Protein AF-A0A959UQB5-F1 (afdb_monomer)

Solvent-accessible surface area (backbone atoms only — not comparable to full-atom values): 5057 Å² total; per-residue (Å²): 132,84,62,69,65,58,58,56,48,53,54,54,63,56,73,74,60,74,89,82,77,77,85,80,67,93,64,61,67,80,76,57,63,65,67,92,49,89,42,74,69,51,37,65,74,47,33,55,72,68,36,41,49,42,51,51,40,26,73,78,70,69,44,83,70,53,69,74,44,46,56,50,42,56,49,23,66,69,72,106

Nearest PDB structures (foldseek):
  3o6x-assembly1_E  TM=7.616E-01  e=3.726E-03  Bacteroides fragilis NCTC 9343
  6pep-assembly1_3  TM=2.378E-01  e=7.436E+00  Salmonella enterica subsp. enterica serovar Typhimurium str. LT2

Sequence (80 aa):
MANPQIRTKALADVLDRTPRFPEVHARKISEFFGENVFTEDAMRMFLTEDAYYAVRQAMHHGARIDRKLADQVSSGMKEW

Mean predicted aligned error: 7.14 Å

Secondary structure (DSSP, 8-state):
---HHHHHHHHHHHHTPPP-PPP--SS-HHHHTTTTS--HHHHHHHS-HHHHHHHHHHHHH-PPPPHHHHHHHHHHHHH-

Structure (mmCIF, N/CA/C/O backbone):
data_AF-A0A959UQB5-F1
#
_entry.id   AF-A0A959UQB5-F1
#
loop_
_atom_site.group_PDB
_atom_site.id
_atom_site.type_symbol
_atom_site.label_atom_id
_atom_site.label_alt_id
_atom_site.label_comp_id
_atom_site.label_asym_id
_atom_site.label_entity_id
_atom_site.label_seq_id
_atom_site.pdbx_PDB_ins_code
_atom_site.Cartn_x
_atom_site.Cartn_y
_atom_site.Cartn_z
_atom_site.occupancy
_atom_site.B_iso_or_equiv
_atom_site.auth_seq_id
_atom_site.auth_comp_id
_atom_site.auth_asym_id
_atom_site.auth_atom_id
_atom_site.pdbx_PDB_model_num
ATOM 1 N N . MET A 1 1 ? -9.890 4.257 -42.348 1.00 53.03 1 MET A N 1
ATOM 2 C CA . MET A 1 1 ? -8.726 3.739 -43.104 1.00 53.03 1 MET A CA 1
ATOM 3 C C . MET A 1 1 ? -7.477 4.007 -42.280 1.00 53.03 1 MET A C 1
ATOM 5 O O . MET A 1 1 ? -7.322 5.130 -41.820 1.00 53.03 1 MET A O 1
ATOM 9 N N . ALA A 1 2 ? -6.652 2.992 -42.008 1.00 61.69 2 ALA A N 1
ATOM 10 C CA . ALA A 1 2 ? -5.413 3.173 -41.250 1.00 61.69 2 ALA A CA 1
ATOM 11 C C . ALA A 1 2 ? -4.485 4.130 -42.013 1.00 61.69 2 ALA A C 1
ATOM 13 O O . ALA A 1 2 ? -4.234 3.912 -43.194 1.00 61.69 2 ALA A O 1
ATOM 14 N N . ASN A 1 3 ? -4.022 5.200 -41.361 1.00 71.75 3 ASN A N 1
ATOM 15 C CA . ASN A 1 3 ? -3.135 6.178 -41.982 1.00 71.75 3 ASN A CA 1
ATOM 16 C C . ASN A 1 3 ? -1.759 5.523 -42.226 1.00 71.75 3 ASN A C 1
ATOM 18 O O . ASN A 1 3 ? -1.063 5.227 -41.247 1.00 71.75 3 ASN A O 1
ATOM 22 N N . PRO A 1 4 ? -1.342 5.299 -43.489 1.00 75.38 4 PRO A N 1
ATOM 23 C CA . PRO A 1 4 ? -0.093 4.604 -43.810 1.00 75.38 4 PRO A CA 1
ATOM 24 C C . PRO A 1 4 ? 1.139 5.273 -43.192 1.00 75.38 4 PRO A C 1
ATOM 26 O O . PRO A 1 4 ? 2.111 4.599 -42.861 1.00 75.38 4 PRO A O 1
ATOM 29 N N . GLN A 1 5 ? 1.068 6.587 -42.963 1.00 82.25 5 GLN A N 1
ATOM 30 C CA . GLN A 1 5 ? 2.160 7.379 -42.401 1.00 82.25 5 GLN A CA 1
ATOM 31 C C . GLN A 1 5 ? 2.482 7.013 -40.948 1.00 82.25 5 GLN A C 1
ATOM 33 O O . GLN A 1 5 ? 3.644 7.042 -40.549 1.00 82.25 5 GLN A O 1
ATOM 38 N N . ILE A 1 6 ? 1.480 6.612 -40.157 1.00 89.00 6 ILE A N 1
ATOM 39 C CA . ILE A 1 6 ? 1.688 6.235 -38.749 1.00 89.00 6 ILE A CA 1
ATOM 40 C C . ILE A 1 6 ? 2.494 4.938 -38.667 1.00 89.00 6 ILE A C 1
ATOM 42 O O . ILE A 1 6 ? 3.406 4.827 -37.853 1.00 89.00 6 ILE A O 1
ATOM 46 N N . ARG A 1 7 ? 2.187 3.970 -39.539 1.00 88.19 7 ARG A N 1
ATOM 47 C CA . ARG A 1 7 ? 2.897 2.687 -39.590 1.00 88.19 7 ARG A CA 1
ATOM 48 C C . ARG A 1 7 ? 4.361 2.886 -39.972 1.00 88.19 7 ARG A C 1
ATOM 50 O O . ARG A 1 7 ? 5.233 2.325 -39.317 1.00 88.19 7 ARG A O 1
ATOM 57 N N . THR A 1 8 ? 4.624 3.677 -41.009 1.00 91.94 8 THR A N 1
ATOM 58 C CA . THR A 1 8 ? 5.992 3.939 -41.476 1.00 91.94 8 THR A CA 1
ATOM 59 C C . THR A 1 8 ? 6.804 4.686 -40.423 1.00 91.94 8 THR A C 1
ATOM 61 O O . THR A 1 8 ? 7.943 4.314 -40.157 1.00 91.94 8 THR A O 1
ATOM 64 N N . LYS A 1 9 ? 6.198 5.679 -39.761 1.00 92.50 9 LYS A N 1
ATOM 65 C CA . LYS A 1 9 ? 6.839 6.408 -38.664 1.00 92.50 9 LYS A CA 1
ATOM 66 C C . LYS A 1 9 ? 7.151 5.500 -37.473 1.00 92.50 9 LYS A C 1
ATOM 68 O O . LYS A 1 9 ? 8.275 5.504 -36.999 1.00 92.50 9 LYS A O 1
ATOM 73 N N . ALA A 1 10 ? 6.201 4.670 -37.043 1.00 91.69 10 ALA A N 1
ATOM 74 C CA . ALA A 1 10 ? 6.433 3.722 -35.955 1.00 91.69 10 ALA A CA 1
ATOM 75 C C . ALA A 1 10 ? 7.548 2.712 -36.284 1.00 91.69 10 ALA A C 1
ATOM 77 O O . ALA A 1 10 ? 8.291 2.320 -35.389 1.00 91.69 10 ALA A O 1
ATOM 78 N N . LEU A 1 11 ? 7.678 2.301 -37.554 1.00 91.81 11 LEU A N 1
ATOM 79 C CA . LEU A 1 11 ? 8.767 1.427 -37.994 1.00 91.81 11 LEU A CA 1
ATOM 80 C C . LEU A 1 11 ? 10.126 2.129 -37.884 1.00 91.81 11 LEU A C 1
ATOM 82 O O . LEU A 1 11 ? 11.052 1.538 -37.341 1.00 91.81 11 LEU A O 1
ATOM 86 N N . ALA A 1 12 ? 10.228 3.379 -38.341 1.00 92.81 12 ALA A N 1
ATOM 87 C CA . ALA A 1 12 ? 11.443 4.181 -38.190 1.00 92.81 12 ALA A CA 1
ATOM 88 C C . ALA A 1 12 ? 11.797 4.398 -36.705 1.00 92.81 12 ALA A C 1
ATOM 90 O O . ALA A 1 12 ? 12.911 4.098 -36.290 1.00 92.81 12 ALA A O 1
ATOM 91 N N . ASP A 1 13 ? 10.816 4.783 -35.883 1.00 92.75 13 ASP A N 1
ATOM 92 C CA . ASP A 1 13 ? 11.001 5.045 -34.449 1.00 92.75 13 ASP A CA 1
ATOM 93 C C . ASP A 1 13 ? 11.458 3.807 -33.655 1.00 92.75 13 ASP A C 1
ATOM 95 O O . ASP A 1 13 ? 12.026 3.950 -32.575 1.00 92.75 13 ASP A O 1
ATOM 99 N N . VAL A 1 14 ? 11.159 2.586 -34.117 1.00 92.94 14 VAL A N 1
ATOM 100 C CA . VAL A 1 14 ? 11.599 1.338 -33.463 1.00 92.94 14 VAL A CA 1
ATOM 101 C C . VAL A 1 14 ? 13.043 0.992 -33.821 1.00 92.94 14 VAL A C 1
ATOM 103 O O . VAL A 1 14 ? 13.747 0.458 -32.965 1.00 92.94 14 VAL A O 1
ATOM 106 N N . LEU A 1 15 ? 13.485 1.307 -35.043 1.00 93.94 15 LEU A N 1
ATOM 107 C CA . LEU A 1 15 ? 14.849 1.026 -35.504 1.00 93.94 15 LEU A CA 1
ATOM 108 C C . LEU A 1 15 ? 15.901 1.839 -34.735 1.00 93.94 15 LEU A C 1
ATOM 110 O O . LEU A 1 15 ? 16.994 1.333 -34.502 1.00 93.94 15 LEU A O 1
ATOM 114 N N . ASP A 1 16 ? 15.542 3.039 -34.273 1.00 93.56 16 ASP A N 1
ATOM 115 C CA . ASP A 1 16 ? 16.437 3.926 -33.516 1.00 93.56 16 ASP A CA 1
ATOM 116 C C . ASP A 1 16 ? 16.432 3.668 -31.992 1.00 93.56 16 ASP A C 1
ATOM 118 O O . ASP A 1 16 ? 17.107 4.367 -31.230 1.00 93.56 16 ASP A O 1
ATOM 122 N N . ARG A 1 17 ? 15.669 2.684 -31.490 1.00 93.12 17 ARG A N 1
ATOM 123 C CA . ARG A 1 17 ? 15.581 2.436 -30.039 1.00 93.12 17 ARG A CA 1
ATOM 124 C C . ARG A 1 17 ? 16.845 1.777 -29.502 1.00 93.12 17 ARG A C 1
ATOM 126 O O . ARG A 1 17 ? 17.193 0.665 -29.885 1.00 93.12 17 ARG A O 1
ATOM 133 N N . THR A 1 18 ? 17.450 2.404 -28.500 1.00 93.19 18 THR A N 1
ATOM 134 C CA . THR A 1 18 ? 18.519 1.799 -27.702 1.00 93.19 18 THR A CA 1
ATOM 135 C C . THR A 1 18 ? 17.951 1.074 -26.472 1.00 93.19 18 THR A C 1
ATOM 137 O O . THR A 1 18 ? 16.977 1.545 -25.870 1.00 93.19 18 THR A O 1
ATOM 140 N N . PRO A 1 19 ? 18.528 -0.077 -26.069 1.00 91.81 19 PRO A N 1
ATOM 141 C CA . PRO A 1 19 ? 18.147 -0.743 -24.829 1.00 91.81 19 PRO A CA 1
ATOM 142 C C . PRO A 1 19 ? 18.356 0.175 -23.622 1.00 91.81 19 PRO A C 1
ATOM 144 O O . PRO A 1 19 ? 19.426 0.757 -23.449 1.00 91.81 19 PRO A O 1
ATOM 147 N N . ARG A 1 20 ? 17.338 0.281 -22.765 1.00 91.75 20 ARG A N 1
ATOM 148 C CA . ARG A 1 20 ? 17.465 0.939 -21.461 1.00 91.75 20 ARG A CA 1
ATOM 149 C C . ARG A 1 20 ? 17.831 -0.116 -20.433 1.00 91.75 20 ARG A C 1
ATOM 151 O O . ARG A 1 20 ? 17.020 -0.991 -20.139 1.00 91.75 20 ARG A O 1
ATOM 158 N N . PHE A 1 21 ? 19.046 -0.035 -19.910 1.00 87.19 21 PHE A N 1
ATOM 159 C CA . PHE A 1 21 ? 19.458 -0.874 -18.795 1.00 87.19 21 PHE A CA 1
ATOM 160 C C . PHE A 1 21 ? 18.942 -0.259 -17.493 1.00 87.19 21 PHE A C 1
ATOM 162 O O . PHE A 1 21 ? 19.044 0.959 -17.327 1.00 87.19 21 PHE A O 1
ATOM 169 N N . PRO A 1 22 ? 18.356 -1.061 -16.591 1.00 82.88 22 PRO A N 1
ATOM 170 C CA . PRO A 1 22 ? 17.984 -0.568 -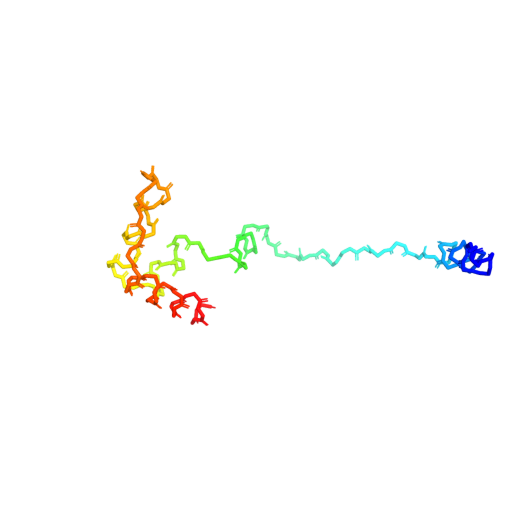15.277 1.00 82.88 22 PRO A CA 1
ATOM 171 C C . PRO A 1 22 ? 19.242 -0.171 -14.502 1.00 82.88 22 PRO A C 1
ATOM 173 O O . PRO A 1 22 ? 20.305 -0.775 -14.671 1.00 82.88 22 PRO A O 1
ATOM 176 N N . GLU A 1 23 ? 19.113 0.824 -13.629 1.00 80.56 23 GLU A N 1
ATOM 177 C CA . GLU A 1 23 ? 20.150 1.097 -12.642 1.00 80.56 23 GLU A CA 1
ATOM 178 C C . GLU A 1 23 ? 20.276 -0.119 -11.721 1.00 80.56 23 GLU A C 1
ATOM 180 O O . GLU A 1 23 ? 19.318 -0.538 -11.071 1.00 80.56 23 GLU A O 1
ATOM 185 N N . VAL A 1 24 ? 21.463 -0.724 -11.686 1.00 74.19 24 VAL A N 1
ATOM 186 C CA . VAL A 1 24 ? 21.745 -1.801 -10.740 1.00 74.19 24 VAL A CA 1
ATOM 187 C C . VAL A 1 24 ? 21.967 -1.146 -9.386 1.00 74.19 24 VAL A C 1
ATOM 189 O O . VAL A 1 24 ? 23.022 -0.568 -9.126 1.00 74.19 24 VAL A O 1
ATOM 192 N N . HIS A 1 25 ? 20.957 -1.202 -8.522 1.00 69.44 25 HIS A N 1
ATOM 193 C CA . HIS A 1 25 ? 21.108 -0.743 -7.150 1.00 69.44 25 HIS A CA 1
ATOM 194 C C . HIS A 1 25 ? 22.205 -1.567 -6.462 1.00 69.44 25 HIS A C 1
ATOM 196 O O . HIS A 1 25 ? 22.152 -2.793 -6.440 1.00 69.44 25 HIS A O 1
ATOM 202 N N . ALA A 1 26 ? 23.192 -0.895 -5.864 1.00 80.44 26 ALA A N 1
ATOM 203 C CA . ALA A 1 26 ? 24.240 -1.546 -5.069 1.00 80.44 26 ALA A CA 1
ATOM 204 C C . ALA A 1 26 ? 23.709 -2.155 -3.750 1.00 80.44 26 ALA A C 1
ATOM 206 O O . ALA A 1 26 ? 24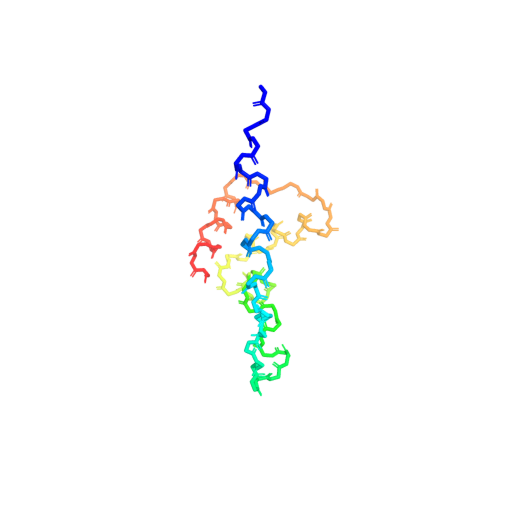.433 -2.850 -3.040 1.00 80.44 26 ALA A O 1
ATOM 207 N N . ARG A 1 27 ? 22.447 -1.862 -3.414 1.00 86.62 27 ARG A N 1
ATOM 208 C CA . ARG A 1 27 ? 21.737 -2.313 -2.215 1.00 86.62 27 ARG A CA 1
ATOM 209 C C . ARG A 1 27 ? 21.327 -3.779 -2.335 1.00 86.62 27 ARG A C 1
ATOM 211 O O . ARG A 1 27 ? 20.993 -4.259 -3.419 1.00 86.62 27 ARG A O 1
ATOM 218 N N . LYS A 1 28 ? 21.310 -4.496 -1.209 1.00 90.31 28 LYS A N 1
ATOM 219 C CA . LYS A 1 28 ? 20.814 -5.881 -1.174 1.00 90.31 28 LYS A CA 1
ATOM 220 C C . LYS A 1 28 ? 19.328 -5.907 -1.526 1.00 90.31 28 LYS A C 1
ATOM 222 O O . LYS A 1 28 ? 18.579 -5.041 -1.088 1.00 90.31 28 LYS A O 1
ATOM 227 N N . ILE A 1 29 ? 18.887 -6.949 -2.234 1.00 89.75 29 ILE A N 1
ATOM 228 C CA . ILE A 1 29 ? 17.476 -7.117 -2.631 1.00 89.75 29 ILE A CA 1
ATOM 229 C C . ILE A 1 29 ? 16.536 -7.010 -1.428 1.00 89.75 29 ILE A C 1
ATOM 231 O O . ILE A 1 29 ? 15.514 -6.341 -1.503 1.00 89.75 29 ILE A O 1
ATOM 235 N N . SER A 1 30 ? 16.915 -7.597 -0.294 1.00 90.62 30 SER A N 1
ATOM 236 C CA . SER A 1 30 ? 16.138 -7.547 0.948 1.00 90.62 30 SER A CA 1
ATOM 237 C C . SER A 1 30 ? 15.884 -6.137 1.487 1.00 90.62 30 SER A C 1
ATOM 239 O O . SER A 1 30 ? 14.977 -5.968 2.287 1.00 90.62 30 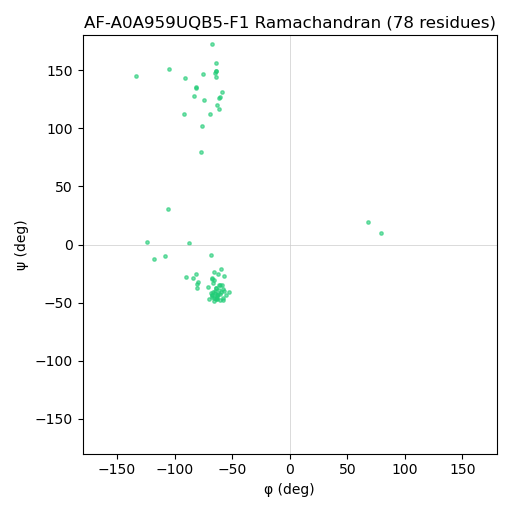SER A O 1
ATOM 241 N N . GLU A 1 31 ? 16.688 -5.141 1.106 1.00 89.25 31 GLU A N 1
ATOM 242 C CA . GLU A 1 31 ? 16.547 -3.768 1.609 1.00 89.25 31 GLU A CA 1
ATOM 243 C C . GLU A 1 31 ? 15.460 -2.971 0.891 1.00 89.25 31 GLU A C 1
ATOM 245 O O . GLU A 1 31 ? 14.972 -2.002 1.460 1.00 89.25 31 GLU A O 1
ATOM 250 N N . PHE A 1 32 ? 15.129 -3.325 -0.352 1.00 90.00 32 PHE A N 1
ATOM 251 C CA . PHE A 1 32 ? 14.103 -2.635 -1.143 1.00 90.00 32 PHE A CA 1
ATOM 252 C C . PHE A 1 32 ? 12.931 -3.549 -1.511 1.00 90.00 32 PHE A C 1
ATOM 254 O O . PHE A 1 32 ? 11.879 -3.093 -1.961 1.00 90.00 32 PHE A O 1
ATOM 261 N N . PHE A 1 33 ? 13.083 -4.860 -1.318 1.00 90.75 33 PHE A N 1
ATOM 262 C CA . PHE A 1 33 ? 11.990 -5.799 -1.482 1.00 90.75 33 PHE A CA 1
ATOM 263 C C . PHE A 1 33 ? 10.874 -5.464 -0.494 1.00 90.75 33 PHE A C 1
ATOM 265 O O . PHE A 1 33 ? 11.047 -5.546 0.718 1.00 90.75 33 PHE A O 1
ATOM 272 N N . GLY A 1 34 ? 9.717 -5.096 -1.035 1.00 91.50 34 GLY A N 1
ATOM 273 C CA . GLY A 1 34 ? 8.560 -4.732 -0.234 1.00 91.50 34 GLY A CA 1
ATOM 274 C C . GLY A 1 34 ? 8.590 -3.309 0.337 1.00 91.50 34 GLY A C 1
ATOM 275 O O . GLY A 1 34 ? 7.723 -2.989 1.141 1.00 91.50 34 GLY A O 1
ATOM 276 N N . GLU A 1 35 ? 9.528 -2.443 -0.071 1.00 91.81 35 GLU A N 1
ATOM 277 C CA . GLU A 1 35 ? 9.615 -1.074 0.477 1.00 91.81 35 GLU A CA 1
ATOM 278 C C . GLU A 1 35 ? 8.423 -0.187 0.068 1.00 91.81 35 GLU A C 1
ATOM 280 O O . GLU A 1 35 ? 8.014 0.685 0.822 1.00 91.81 35 GLU A O 1
ATOM 285 N N . ASN A 1 36 ? 7.823 -0.454 -1.098 1.00 94.75 36 ASN A N 1
ATOM 286 C CA . ASN A 1 36 ? 6.688 0.299 -1.645 1.00 94.75 36 ASN A CA 1
ATOM 287 C C . ASN A 1 36 ? 5.362 -0.470 -1.525 1.00 94.75 36 ASN A C 1
ATOM 289 O O . ASN A 1 36 ? 4.482 -0.338 -2.378 1.00 94.75 36 ASN A O 1
ATOM 293 N N . VAL A 1 37 ? 5.213 -1.310 -0.497 1.00 95.44 37 VAL A N 1
ATOM 294 C CA . VAL A 1 37 ? 3.940 -1.980 -0.186 1.00 95.44 37 VAL A CA 1
ATOM 295 C C . VAL A 1 37 ? 3.619 -1.879 1.300 1.00 95.44 37 VAL A C 1
ATOM 297 O O . VAL A 1 37 ? 4.505 -1.950 2.148 1.00 95.44 37 VAL A O 1
ATOM 300 N N . PHE A 1 38 ? 2.333 -1.749 1.617 1.00 95.94 38 PHE A N 1
ATOM 301 C CA . PHE A 1 38 ? 1.853 -1.644 2.992 1.00 95.94 38 PHE A CA 1
ATOM 302 C C . PHE A 1 38 ? 1.860 -3.026 3.665 1.00 95.94 38 PHE A C 1
ATOM 304 O O . PHE A 1 38 ? 0.854 -3.736 3.696 1.00 95.94 38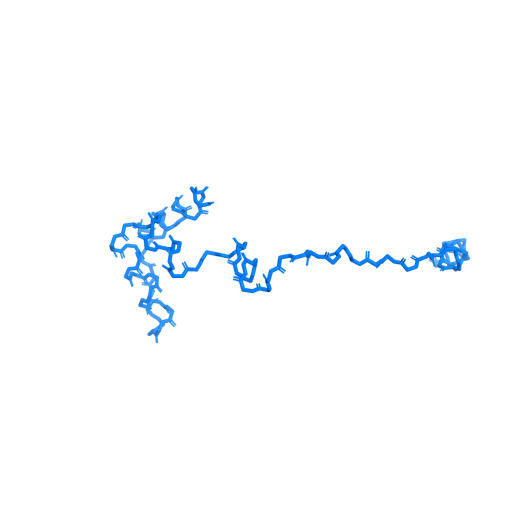 PHE A O 1
ATOM 311 N N . THR A 1 39 ? 3.044 -3.454 4.111 1.00 95.56 39 THR A N 1
ATOM 312 C CA . THR A 1 39 ? 3.292 -4.761 4.740 1.00 95.56 39 THR A CA 1
ATOM 313 C C . THR A 1 39 ? 2.616 -4.890 6.105 1.00 95.56 39 THR A C 1
ATOM 315 O O . THR A 1 39 ? 2.111 -3.919 6.659 1.00 95.56 39 THR A O 1
ATOM 318 N N . GLU A 1 40 ? 2.640 -6.087 6.703 1.00 94.44 40 GLU A N 1
ATOM 319 C CA . GLU A 1 40 ? 2.143 -6.272 8.075 1.00 94.44 40 GLU A CA 1
ATOM 320 C C . GLU A 1 40 ? 2.867 -5.402 9.104 1.00 94.44 40 GLU A C 1
ATOM 322 O O . GLU A 1 40 ? 2.226 -4.913 10.032 1.00 94.44 40 GLU A O 1
ATOM 327 N N . ASP A 1 41 ? 4.166 -5.164 8.923 1.00 94.38 41 ASP A N 1
ATOM 328 C CA . ASP A 1 41 ? 4.935 -4.291 9.808 1.00 94.38 41 ASP A CA 1
ATOM 329 C C . ASP A 1 41 ? 4.483 -2.834 9.673 1.00 94.38 41 ASP A C 1
ATOM 331 O O . ASP A 1 41 ? 4.245 -2.172 10.683 1.00 94.38 41 ASP A O 1
ATOM 335 N N . ALA A 1 42 ? 4.266 -2.357 8.441 1.00 95.69 42 ALA A N 1
ATOM 336 C CA . ALA A 1 42 ? 3.700 -1.032 8.205 1.00 95.69 42 ALA A CA 1
ATOM 337 C C . ALA A 1 42 ? 2.275 -0.930 8.777 1.00 95.69 42 ALA A C 1
ATOM 339 O O . ALA A 1 42 ? 1.962 0.003 9.512 1.00 95.69 42 ALA A O 1
ATOM 340 N N . MET A 1 43 ? 1.428 -1.937 8.553 1.00 96.38 43 MET A N 1
ATOM 341 C CA . MET A 1 43 ? 0.085 -1.975 9.133 1.00 96.38 43 MET A CA 1
ATOM 342 C C . MET A 1 43 ? 0.112 -1.877 10.664 1.00 96.38 43 MET A C 1
ATOM 344 O O . MET A 1 43 ? -0.705 -1.162 11.230 1.00 96.38 43 MET A O 1
ATOM 348 N N . ARG A 1 44 ? 1.053 -2.535 11.351 1.00 95.19 44 ARG A N 1
ATOM 349 C CA . ARG A 1 44 ? 1.183 -2.426 12.818 1.00 95.19 44 ARG A CA 1
ATOM 350 C C . ARG A 1 44 ? 1.627 -1.046 13.295 1.00 95.19 44 ARG A C 1
ATOM 352 O O . ARG A 1 44 ? 1.304 -0.680 14.419 1.00 95.19 44 ARG A O 1
ATOM 359 N N . MET A 1 45 ? 2.393 -0.318 12.486 1.00 95.69 45 MET A N 1
ATOM 360 C CA . MET A 1 45 ? 2.872 1.023 12.830 1.00 95.69 45 MET A CA 1
ATOM 361 C C . MET A 1 45 ? 1.812 2.101 12.583 1.00 95.69 45 MET A C 1
ATOM 363 O O . MET A 1 45 ? 1.716 3.039 13.367 1.00 95.69 45 MET A O 1
ATOM 367 N N . PHE A 1 46 ? 1.029 1.964 11.509 1.00 96.38 46 PHE A N 1
ATOM 368 C CA . PHE A 1 46 ? 0.140 3.022 11.013 1.00 96.38 46 PHE A CA 1
ATOM 369 C C . PHE A 1 46 ? -1.356 2.759 11.245 1.00 96.38 46 PHE A C 1
ATOM 371 O O . PHE A 1 46 ? -2.173 3.654 11.032 1.00 96.38 46 PHE A O 1
ATOM 378 N N . LEU A 1 47 ? -1.757 1.555 11.669 1.00 96.38 47 LEU A N 1
ATOM 379 C CA . LEU A 1 47 ? -3.151 1.244 12.001 1.00 96.38 47 LEU A CA 1
ATOM 380 C C . LEU A 1 47 ? -3.373 1.174 13.511 1.00 96.38 47 LEU A C 1
ATOM 382 O O . LEU A 1 47 ? -2.503 0.772 14.281 1.00 96.38 47 LEU A O 1
ATOM 386 N N . THR A 1 48 ? -4.599 1.491 13.926 1.00 95.44 48 THR A N 1
ATOM 387 C CA . THR A 1 48 ? -5.090 1.126 15.258 1.00 95.44 48 THR A CA 1
ATOM 388 C C . THR A 1 48 ? -5.165 -0.397 15.390 1.00 95.44 48 THR A C 1
ATOM 390 O O . THR A 1 48 ? -5.303 -1.111 14.394 1.00 95.44 48 THR A O 1
ATOM 393 N N . GLU A 1 49 ? -5.114 -0.911 16.621 1.00 95.44 49 GLU A N 1
ATOM 394 C CA . GLU A 1 49 ? -5.177 -2.356 16.886 1.00 95.44 49 GLU A CA 1
ATOM 395 C C . GLU A 1 49 ? -6.431 -3.004 16.271 1.00 95.44 49 GLU A C 1
ATOM 397 O O . GLU A 1 49 ? -6.334 -4.027 15.589 1.00 95.44 49 GLU A O 1
ATOM 402 N N . ASP A 1 50 ? -7.588 -2.349 16.410 1.00 95.19 50 ASP A N 1
ATOM 403 C CA . ASP A 1 50 ? -8.857 -2.807 15.838 1.00 95.19 50 ASP A CA 1
ATOM 404 C C . ASP A 1 50 ? -8.827 -2.845 14.302 1.00 95.19 50 ASP A C 1
ATOM 406 O O . ASP A 1 50 ? -9.284 -3.814 13.689 1.00 95.19 50 ASP A O 1
ATOM 410 N N . ALA A 1 51 ? -8.272 -1.811 13.661 1.00 96.12 51 ALA A N 1
ATOM 411 C CA . ALA A 1 51 ? -8.165 -1.740 12.205 1.00 96.12 51 ALA A CA 1
ATOM 412 C C . ALA A 1 51 ? -7.185 -2.793 11.665 1.00 96.12 51 ALA A C 1
ATOM 414 O O . ALA A 1 51 ? -7.504 -3.494 10.701 1.00 96.12 51 ALA A O 1
ATOM 415 N N . TYR A 1 52 ? -6.034 -2.967 12.320 1.00 96.75 52 TYR A N 1
ATOM 416 C CA . TYR A 1 52 ? -5.073 -4.023 12.003 1.00 96.75 52 TYR A CA 1
ATOM 417 C C . TYR A 1 52 ? -5.713 -5.413 12.104 1.00 96.75 52 TYR A C 1
ATOM 419 O O . TYR A 1 52 ? -5.598 -6.230 11.183 1.00 96.75 52 TYR A O 1
ATOM 427 N N . TYR A 1 53 ? -6.433 -5.680 13.198 1.00 96.25 53 TYR A N 1
ATOM 428 C CA . TYR A 1 53 ? -7.111 -6.956 13.398 1.00 96.25 53 TYR A CA 1
ATOM 429 C C . TYR A 1 53 ? -8.187 -7.198 12.337 1.00 96.25 53 TYR A C 1
ATOM 431 O O . TYR A 1 53 ? -8.253 -8.289 11.771 1.00 96.25 53 TYR A O 1
ATOM 439 N N . ALA A 1 54 ? -8.987 -6.183 12.007 1.00 96.00 54 ALA A N 1
ATOM 440 C CA . ALA A 1 54 ? -10.017 -6.288 10.979 1.00 96.00 54 ALA A CA 1
ATOM 441 C C . ALA A 1 54 ? -9.436 -6.633 9.600 1.00 96.00 54 ALA A C 1
ATOM 443 O O . ALA A 1 54 ? -9.964 -7.517 8.919 1.00 96.00 54 ALA A O 1
ATOM 444 N N . VAL A 1 55 ? -8.321 -6.003 9.211 1.00 96.50 55 VAL A N 1
ATOM 445 C CA . VAL A 1 55 ? -7.622 -6.320 7.955 1.00 96.50 55 VAL A CA 1
ATOM 446 C C . VAL A 1 55 ? -7.081 -7.750 7.980 1.00 96.50 55 VAL A C 1
ATOM 448 O O . VAL A 1 55 ? -7.323 -8.513 7.045 1.00 96.50 55 VAL A O 1
ATOM 451 N N . ARG A 1 56 ? -6.433 -8.168 9.073 1.00 96.81 56 ARG A N 1
ATOM 452 C CA . ARG A 1 56 ? -5.938 -9.547 9.235 1.00 96.81 56 ARG A CA 1
ATOM 453 C C . ARG A 1 56 ? -7.065 -10.580 9.159 1.00 96.81 56 ARG A C 1
ATOM 455 O O . ARG A 1 56 ? -6.893 -11.619 8.524 1.00 96.81 56 ARG A O 1
ATOM 462 N N . GLN A 1 57 ? -8.217 -10.307 9.767 1.00 97.06 57 GLN A N 1
ATOM 463 C CA . GLN A 1 57 ? -9.377 -11.197 9.699 1.00 97.06 57 GLN A CA 1
ATOM 464 C C . GLN A 1 57 ? -9.957 -11.290 8.289 1.00 97.06 57 GLN A C 1
ATOM 466 O O . GLN A 1 57 ? -10.291 -12.384 7.829 1.00 97.06 57 GLN A O 1
ATOM 471 N N . ALA A 1 58 ? -10.030 -10.166 7.580 1.00 97.00 58 ALA A N 1
ATOM 472 C CA . ALA A 1 58 ? -10.458 -10.151 6.189 1.00 97.00 58 ALA A CA 1
ATOM 473 C C . ALA A 1 58 ? -9.506 -10.953 5.288 1.00 97.00 58 ALA A C 1
ATOM 475 O O . ALA A 1 58 ? -9.964 -11.744 4.466 1.00 97.00 58 ALA A O 1
ATOM 476 N N . MET A 1 59 ? -8.193 -10.809 5.488 1.00 95.88 59 MET A N 1
ATOM 477 C CA . MET A 1 59 ? -7.167 -11.514 4.712 1.00 95.88 59 MET A CA 1
ATOM 478 C C . MET A 1 59 ? -7.177 -13.030 4.932 1.00 95.88 59 MET A C 1
ATOM 480 O O . MET A 1 59 ? -7.136 -13.785 3.965 1.00 95.88 59 MET A O 1
ATOM 484 N N . HIS A 1 60 ? -7.210 -13.480 6.191 1.00 97.00 60 HIS A N 1
ATOM 485 C CA . HIS A 1 60 ? -7.027 -14.901 6.525 1.00 97.00 60 HIS A CA 1
ATOM 486 C C . HIS A 1 60 ? -8.331 -15.698 6.558 1.00 97.00 60 HIS A C 1
ATOM 488 O O . HIS A 1 60 ? -8.319 -16.897 6.293 1.00 97.00 60 HIS A O 1
ATOM 494 N N . HIS A 1 61 ? -9.454 -15.047 6.866 1.00 97.00 61 HIS A N 1
ATOM 495 C CA . HIS A 1 61 ? -10.735 -15.723 7.096 1.00 97.00 61 HIS A CA 1
ATOM 496 C C . HIS A 1 61 ? -11.865 -15.208 6.193 1.00 97.00 61 HIS A C 1
ATOM 498 O O . HIS A 1 61 ? -13.001 -15.657 6.325 1.00 97.00 61 HIS A O 1
ATOM 504 N N . GLY A 1 62 ? -11.588 -14.267 5.281 1.00 96.06 62 GLY A N 1
ATOM 505 C CA . GLY A 1 62 ? -12.597 -13.713 4.372 1.00 96.06 62 GLY A CA 1
ATOM 506 C C . GLY A 1 62 ? -13.668 -12.874 5.075 1.00 96.06 62 GLY A C 1
ATOM 507 O O . GLY A 1 62 ? -14.759 -12.680 4.535 1.00 96.06 62 GLY A O 1
ATOM 508 N N . ALA A 1 63 ? -13.387 -12.395 6.291 1.00 96.50 63 ALA A N 1
ATOM 509 C CA . ALA A 1 63 ? -14.302 -11.542 7.036 1.00 96.50 63 ALA A CA 1
ATOM 510 C C . ALA A 1 63 ? -14.524 -10.197 6.324 1.00 96.50 63 ALA A C 1
ATOM 512 O O . ALA A 1 63 ? -13.642 -9.656 5.656 1.00 96.50 63 ALA A O 1
ATOM 513 N N . ARG A 1 64 ? -15.713 -9.617 6.494 1.00 96.12 64 ARG A N 1
ATOM 514 C CA . ARG A 1 64 ? -16.015 -8.282 5.970 1.00 96.12 64 ARG A CA 1
ATOM 515 C C . ARG A 1 64 ? -15.477 -7.210 6.918 1.00 96.12 64 ARG A C 1
ATOM 517 O O . ARG A 1 64 ? -15.709 -7.285 8.119 1.00 96.12 64 ARG A O 1
ATOM 524 N N . ILE A 1 65 ? -14.833 -6.184 6.366 1.00 95.62 65 ILE A N 1
ATOM 525 C CA . ILE A 1 65 ? -14.409 -5.000 7.124 1.00 95.62 65 ILE A CA 1
ATOM 526 C C . ILE A 1 65 ? -15.598 -4.037 7.242 1.00 95.62 65 ILE A C 1
ATOM 528 O O . ILE A 1 65 ? -16.237 -3.703 6.239 1.00 95.62 65 ILE A O 1
ATOM 532 N N . ASP A 1 66 ? -15.913 -3.614 8.469 1.00 95.38 66 ASP A N 1
ATOM 533 C CA . ASP A 1 66 ? -16.932 -2.591 8.713 1.00 95.38 66 ASP A CA 1
ATOM 534 C C . ASP A 1 66 ? -16.504 -1.245 8.119 1.00 95.38 66 ASP A C 1
ATOM 536 O O . ASP A 1 66 ? -15.321 -0.904 8.097 1.00 95.38 66 ASP A O 1
ATOM 540 N N . ARG A 1 67 ? -17.472 -0.444 7.668 1.00 95.50 67 ARG A N 1
ATOM 541 C CA . ARG A 1 67 ? -17.188 0.838 7.019 1.00 95.50 67 ARG A CA 1
ATOM 542 C C . ARG A 1 67 ? -16.381 1.789 7.909 1.00 95.50 67 ARG A C 1
ATOM 544 O O . ARG A 1 67 ? -15.477 2.441 7.402 1.00 95.50 67 ARG A O 1
ATOM 551 N N . LYS A 1 68 ? -16.651 1.834 9.217 1.00 93.19 68 LYS A N 1
ATOM 552 C CA . LYS A 1 68 ? -15.913 2.713 10.140 1.00 93.19 68 LYS A CA 1
ATOM 553 C C . LYS A 1 68 ? -14.442 2.313 10.255 1.00 93.19 68 LYS A C 1
ATOM 555 O O . LYS A 1 68 ? -13.573 3.176 10.289 1.00 93.19 68 LYS A O 1
ATOM 560 N N . LEU A 1 69 ? -14.170 1.008 10.294 1.00 95.12 69 LEU A N 1
ATOM 561 C CA . LEU A 1 69 ? -12.804 0.482 10.328 1.00 95.12 69 LEU A CA 1
ATOM 562 C C . LEU A 1 69 ? -12.108 0.686 8.981 1.00 95.12 69 LEU A C 1
ATOM 564 O O . LEU A 1 69 ? -10.933 1.028 8.953 1.00 95.12 69 LEU A O 1
ATOM 568 N N . ALA A 1 70 ? -12.833 0.565 7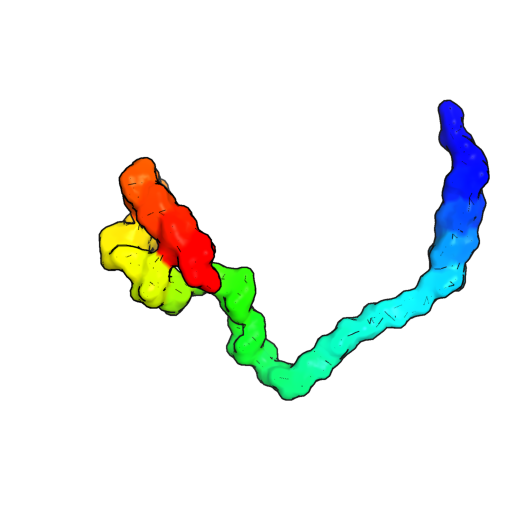.867 1.00 95.88 70 ALA A N 1
ATOM 569 C CA . ALA A 1 70 ? -12.291 0.852 6.542 1.00 95.88 70 ALA A CA 1
ATOM 570 C C . ALA A 1 70 ? -11.829 2.316 6.398 1.00 95.88 70 ALA A C 1
ATOM 572 O O . ALA A 1 70 ? -10.769 2.555 5.823 1.00 95.88 70 ALA A O 1
ATOM 573 N N . ASP A 1 71 ? -12.563 3.283 6.962 1.00 95.38 71 ASP A N 1
ATOM 574 C CA . ASP A 1 71 ? -12.159 4.699 6.959 1.00 95.38 71 ASP A CA 1
ATOM 575 C C . ASP A 1 71 ? -10.854 4.921 7.758 1.00 95.38 71 ASP A C 1
ATOM 577 O O . ASP A 1 71 ? -9.977 5.688 7.343 1.00 95.38 71 ASP A O 1
ATOM 581 N N . GLN A 1 72 ? -10.678 4.199 8.872 1.00 94.25 72 GLN A N 1
ATOM 582 C CA . GLN A 1 72 ? -9.434 4.214 9.652 1.00 94.25 72 GLN A CA 1
ATOM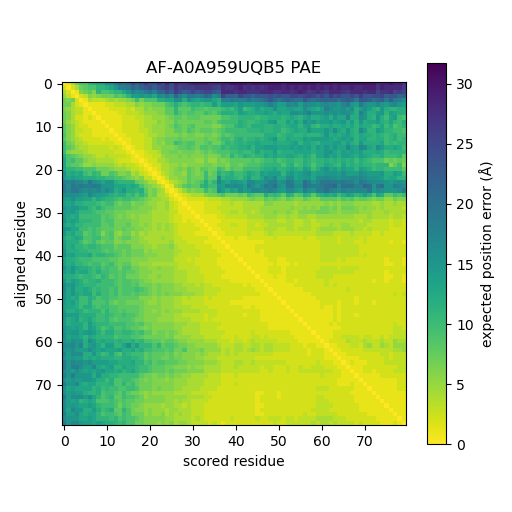 583 C C . GLN A 1 72 ? -8.273 3.578 8.884 1.00 94.25 72 GLN A C 1
ATOM 585 O O . GLN A 1 72 ? -7.197 4.170 8.812 1.00 94.25 72 GLN A O 1
ATOM 590 N N . VAL A 1 73 ? -8.500 2.422 8.250 1.00 96.06 73 VAL A N 1
ATOM 591 C CA . VAL A 1 73 ? -7.502 1.765 7.390 1.00 96.06 73 VAL A CA 1
ATOM 592 C C . VAL A 1 73 ? -7.070 2.694 6.261 1.00 96.06 73 VAL A C 1
ATOM 594 O O . VAL A 1 73 ? -5.877 2.875 6.042 1.00 96.06 73 VAL A O 1
ATOM 597 N N . SER A 1 74 ? -8.022 3.347 5.590 1.00 96.19 74 SER A N 1
ATOM 598 C CA . SER A 1 74 ? -7.720 4.301 4.520 1.00 96.19 74 SER A CA 1
ATOM 599 C C . SER A 1 74 ? -6.885 5.485 5.004 1.00 96.19 74 SER A C 1
ATOM 601 O O . SER A 1 74 ? -6.072 5.997 4.237 1.00 96.19 74 SER A O 1
ATOM 603 N N . SER A 1 75 ? -7.104 5.943 6.236 1.00 95.94 75 SER A N 1
ATOM 604 C CA . SER A 1 75 ? -6.329 7.039 6.822 1.00 95.94 75 SER A CA 1
ATOM 605 C C . SER A 1 75 ? -4.895 6.596 7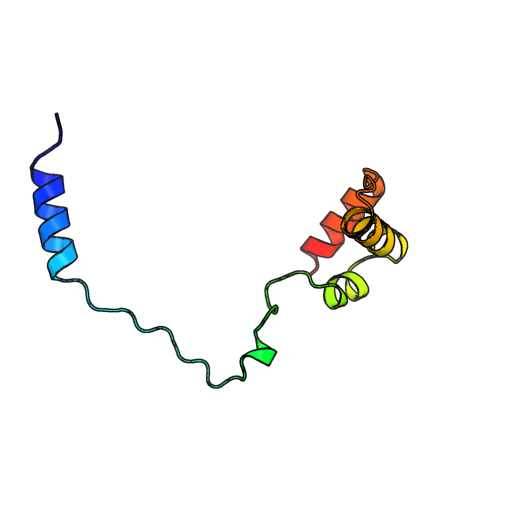.113 1.00 95.94 75 SER A C 1
ATOM 607 O O . SER A 1 75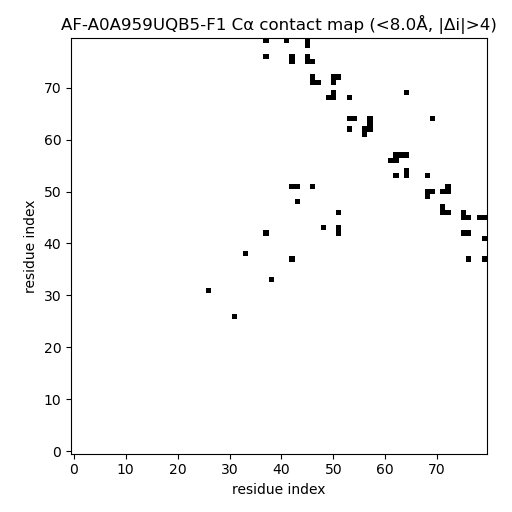 ? -3.967 7.274 6.681 1.00 95.94 75 SER A O 1
ATOM 609 N N . GLY A 1 76 ? -4.706 5.424 7.731 1.00 95.38 76 GLY A N 1
ATOM 610 C CA . GLY A 1 76 ? -3.370 4.880 8.000 1.00 95.38 76 GLY A CA 1
ATOM 611 C C . GLY A 1 76 ? -2.586 4.548 6.726 1.00 95.38 76 GLY A C 1
ATOM 612 O O . GLY A 1 76 ? -1.400 4.839 6.643 1.00 95.38 76 GLY A O 1
ATOM 613 N N . MET A 1 77 ? -3.256 4.045 5.682 1.00 95.88 77 MET A N 1
ATOM 614 C CA . MET A 1 77 ? -2.639 3.818 4.364 1.00 95.88 77 MET A CA 1
ATOM 615 C C . MET A 1 77 ? -2.206 5.102 3.652 1.00 95.88 77 MET A C 1
ATOM 617 O O . MET A 1 77 ? -1.382 5.037 2.749 1.00 95.88 77 MET A O 1
ATOM 621 N N . LYS A 1 78 ? -2.816 6.245 3.983 1.00 96.56 78 LYS A N 1
ATOM 622 C CA . LYS A 1 78 ? -2.436 7.552 3.433 1.00 96.56 78 LYS A CA 1
ATOM 623 C C . LYS A 1 78 ? -1.268 8.173 4.202 1.00 96.56 78 LYS A C 1
ATOM 625 O O . LYS A 1 78 ? -0.566 9.015 3.652 1.00 96.56 78 LYS A O 1
ATOM 630 N N . GLU A 1 79 ? -1.152 7.846 5.485 1.00 95.81 79 GLU A N 1
ATOM 631 C CA . GLU A 1 79 ? 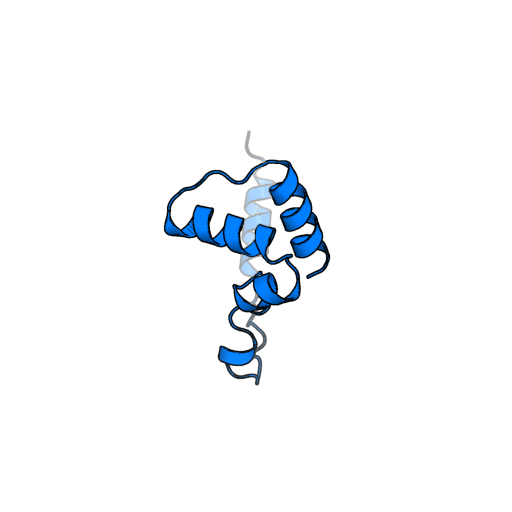-0.092 8.342 6.359 1.00 95.81 79 GLU A CA 1
ATOM 632 C C . GLU A 1 79 ? 1.229 7.590 6.165 1.00 95.81 79 GLU A C 1
ATOM 634 O O . GLU A 1 79 ? 2.288 8.202 6.296 1.00 95.81 79 GLU A O 1
ATOM 639 N N . TRP A 1 80 ? 1.151 6.299 5.831 1.00 95.31 80 TRP A N 1
ATOM 640 C CA . TRP A 1 80 ? 2.278 5.504 5.342 1.00 95.31 80 TRP A CA 1
ATOM 641 C C . TRP A 1 80 ? 2.780 6.001 3.982 1.00 95.31 80 TRP A C 1
ATOM 643 O O . TRP A 1 80 ? 4.016 6.161 3.853 1.00 95.31 80 TRP A O 1
#

Foldseek 3Di:
DPDVVVVVVVVVVVVPDDDDDDPDPPDDCVVCVCVPPCDLVLCVVQADPVLSVLVVCCVPPVDDRDPVSVVRVVRSVVVD

Radius of gyration: 22.93 Å; Cα contacts (8 Å, |Δi|>4): 36; chains: 1; bounding box: 41×24×61 Å

pLDDT: mean 91.52, std 8.03, range [53.03, 97.06]